Protein AF-A0A7Y2KKX3-F1 (afdb_monomer_lite)

Structure (mmCIF, N/CA/C/O backbone):
data_AF-A0A7Y2KKX3-F1
#
_entry.id   AF-A0A7Y2KKX3-F1
#
loop_
_atom_site.group_PDB
_atom_site.id
_atom_site.type_symbol
_atom_site.label_atom_id
_atom_site.label_alt_id
_atom_site.label_comp_id
_atom_site.label_asym_id
_atom_site.label_entity_id
_atom_site.label_seq_id
_atom_site.pdbx_PDB_ins_code
_atom_site.Cartn_x
_atom_site.Cartn_y
_atom_site.Cartn_z
_atom_site.occupancy
_atom_site.B_iso_or_equiv
_atom_site.auth_seq_id
_atom_site.auth_comp_id
_atom_site.auth_asym_id
_atom_site.auth_atom_id
_atom_site.pdbx_PDB_model_num
ATOM 1 N N . SER A 1 1 ? 22.423 -9.903 -3.467 1.00 46.62 1 SER A N 1
ATOM 2 C CA . SER A 1 1 ? 21.037 -10.288 -3.796 1.00 46.62 1 SER A CA 1
ATOM 3 C C . SER A 1 1 ? 20.073 -9.201 -3.347 1.00 46.62 1 SER A C 1
ATOM 5 O O . SER A 1 1 ? 19.758 -9.127 -2.172 1.00 46.62 1 SER A O 1
ATOM 7 N N . GLN A 1 2 ? 19.696 -8.295 -4.255 1.00 47.97 2 GLN A N 1
ATOM 8 C CA . GLN A 1 2 ? 18.900 -7.079 -3.973 1.00 47.97 2 GLN A CA 1
ATOM 9 C C . GLN A 1 2 ? 17.586 -7.026 -4.777 1.00 47.97 2 GLN A C 1
ATOM 11 O O . GLN A 1 2 ? 16.737 -6.185 -4.519 1.00 47.97 2 GLN A O 1
ATOM 16 N N . VAL A 1 3 ? 17.380 -7.969 -5.701 1.00 53.16 3 VAL A N 1
ATOM 17 C CA . VAL A 1 3 ? 16.194 -8.032 -6.574 1.00 53.16 3 VAL A CA 1
ATOM 18 C C . VAL A 1 3 ? 14.956 -8.556 -5.829 1.00 53.16 3 VAL A C 1
ATOM 20 O O . VAL A 1 3 ? 13.843 -8.108 -6.081 1.00 53.16 3 VAL A O 1
ATOM 23 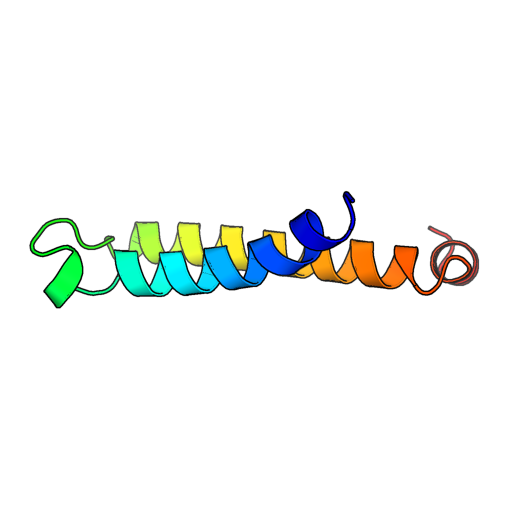N N . ALA A 1 4 ? 15.138 -9.455 -4.855 1.00 57.56 4 ALA A N 1
ATOM 24 C CA . ALA A 1 4 ? 14.026 -10.069 -4.125 1.00 57.56 4 ALA A CA 1
ATOM 25 C C . ALA A 1 4 ? 13.280 -9.086 -3.201 1.00 57.56 4 ALA A C 1
ATOM 27 O O . ALA A 1 4 ? 12.065 -9.190 -3.053 1.00 57.56 4 ALA A O 1
ATOM 28 N N . ASN A 1 5 ? 13.970 -8.097 -2.618 1.00 61.47 5 ASN A N 1
ATOM 29 C CA . ASN A 1 5 ? 13.341 -7.171 -1.669 1.00 61.47 5 ASN A CA 1
ATOM 30 C C . ASN A 1 5 ? 12.277 -6.281 -2.330 1.00 61.47 5 ASN A C 1
ATOM 32 O O . ASN A 1 5 ? 11.260 -6.002 -1.710 1.00 61.47 5 ASN A O 1
ATOM 36 N N . GLY A 1 6 ? 12.458 -5.875 -3.591 1.00 66.38 6 GLY A N 1
ATOM 37 C CA . GLY A 1 6 ? 11.494 -5.005 -4.276 1.00 66.38 6 GLY A CA 1
ATOM 38 C C . GLY A 1 6 ? 10.157 -5.682 -4.601 1.00 66.38 6 GLY A C 1
ATOM 39 O O . GLY A 1 6 ? 9.116 -5.039 -4.521 1.00 66.38 6 GLY A O 1
ATOM 40 N N . ILE A 1 7 ? 10.171 -6.979 -4.929 1.00 73.62 7 ILE A N 1
ATOM 41 C CA . ILE A 1 7 ? 8.977 -7.730 -5.368 1.00 73.62 7 ILE A CA 1
ATOM 42 C C . ILE A 1 7 ? 8.180 -8.296 -4.185 1.00 73.62 7 ILE A C 1
ATOM 44 O O . ILE A 1 7 ? 6.964 -8.454 -4.278 1.00 73.62 7 ILE A O 1
ATOM 48 N N . LEU A 1 8 ? 8.842 -8.594 -3.063 1.00 81.31 8 LEU A N 1
ATOM 49 C CA . LEU A 1 8 ? 8.185 -9.177 -1.889 1.00 81.31 8 LEU A CA 1
ATOM 50 C C . LEU A 1 8 ? 7.411 -8.142 -1.062 1.00 81.31 8 LEU A C 1
ATOM 52 O O . LEU A 1 8 ? 6.400 -8.484 -0.450 1.00 81.31 8 LEU A O 1
ATOM 56 N N . LEU A 1 9 ? 7.849 -6.878 -1.061 1.00 83.19 9 LEU A N 1
ATOM 57 C CA . LEU A 1 9 ? 7.222 -5.807 -0.278 1.00 83.19 9 LEU A CA 1
ATOM 58 C C . LEU A 1 9 ? 5.719 -5.626 -0.563 1.00 83.19 9 LEU A C 1
ATOM 60 O O . LEU A 1 9 ? 4.957 -5.614 0.401 1.00 83.19 9 LEU A O 1
ATOM 64 N N . PRO A 1 10 ? 5.243 -5.554 -1.822 1.00 79.75 10 PRO A N 1
ATOM 65 C CA . PRO A 1 10 ? 3.814 -5.459 -2.117 1.00 79.75 10 PRO A CA 1
ATOM 66 C C . PRO A 1 10 ? 2.990 -6.590 -1.496 1.00 79.75 10 PRO A C 1
ATOM 68 O O . PRO A 1 10 ? 1.930 -6.353 -0.920 1.00 79.75 10 PRO A O 1
ATOM 71 N N . PHE A 1 11 ? 3.500 -7.820 -1.571 1.00 85.06 11 PHE A N 1
ATOM 72 C CA . PHE A 1 11 ? 2.823 -8.990 -1.026 1.00 85.06 11 PHE A CA 1
ATOM 73 C C . PHE A 1 11 ? 2.731 -8.924 0.502 1.00 85.06 11 PHE A C 1
ATOM 75 O O . PHE A 1 11 ? 1.660 -9.137 1.074 1.00 85.06 11 PHE A O 1
ATOM 82 N N . VAL A 1 12 ? 3.836 -8.556 1.158 1.00 89.62 12 VAL A N 1
ATOM 83 C CA . VAL A 1 12 ? 3.886 -8.372 2.613 1.00 89.62 12 VAL A CA 1
ATOM 84 C C . VAL A 1 12 ? 2.950 -7.248 3.056 1.00 89.62 12 VAL A C 1
ATOM 86 O O . VAL A 1 12 ? 2.225 -7.422 4.030 1.00 89.62 12 VAL A O 1
ATOM 89 N N . LEU A 1 13 ? 2.906 -6.125 2.334 1.00 89.50 13 LEU A N 1
ATOM 90 C CA . LEU A 1 13 ? 2.035 -4.991 2.654 1.00 89.50 13 LEU A CA 1
ATOM 91 C C . LEU A 1 13 ? 0.550 -5.359 2.582 1.00 89.50 13 LEU A C 1
ATOM 93 O O . LEU A 1 13 ? -0.211 -4.991 3.475 1.00 89.50 13 LEU A O 1
ATOM 97 N N . VAL A 1 14 ? 0.141 -6.123 1.565 1.00 89.12 14 VAL A N 1
ATOM 98 C CA . VAL A 1 14 ? -1.239 -6.623 1.455 1.00 89.12 14 VAL A CA 1
ATOM 99 C C . VAL A 1 14 ? -1.566 -7.578 2.604 1.00 89.12 14 VAL A C 1
ATOM 101 O O . VAL A 1 14 ? -2.632 -7.466 3.212 1.00 89.12 14 VAL A O 1
ATOM 104 N N . PHE A 1 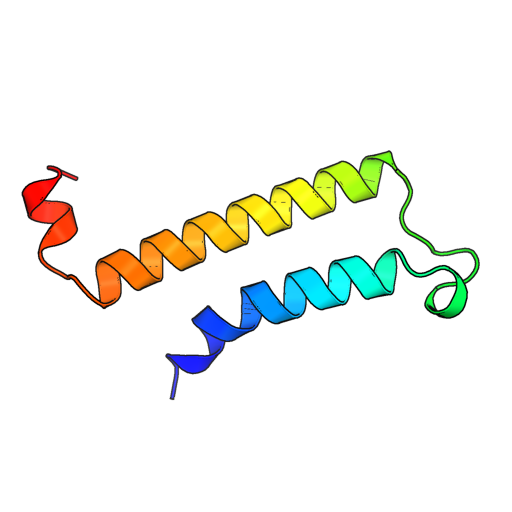15 ? -0.653 -8.490 2.947 1.00 91.69 15 PHE A N 1
ATOM 105 C CA . PHE A 1 15 ? -0.845 -9.393 4.084 1.00 91.69 15 PHE A CA 1
ATOM 106 C C . PHE A 1 15 ? -0.934 -8.644 5.412 1.00 91.69 15 PHE A C 1
ATOM 108 O O . PHE A 1 15 ? -1.843 -8.908 6.196 1.00 91.69 15 PHE A O 1
ATOM 115 N N . MET A 1 16 ? -0.050 -7.674 5.643 1.00 91.44 16 MET A N 1
ATOM 116 C CA . MET A 1 16 ? -0.096 -6.828 6.832 1.00 91.44 16 MET A CA 1
ATOM 117 C C . MET A 1 16 ? -1.413 -6.061 6.914 1.00 91.44 16 MET A C 1
ATOM 119 O O . MET A 1 16 ? -2.033 -6.073 7.970 1.00 91.44 16 MET A O 1
ATOM 123 N N . LEU A 1 17 ? -1.895 -5.479 5.810 1.00 90.69 17 LEU A N 1
ATOM 124 C CA . LEU A 1 17 ? -3.208 -4.824 5.756 1.00 90.69 17 LEU A CA 1
ATOM 125 C C . LEU A 1 17 ? -4.348 -5.759 6.182 1.00 90.69 17 LEU A C 1
ATOM 127 O O . LEU A 1 17 ? -5.246 -5.340 6.911 1.00 90.69 17 LEU A O 1
ATOM 131 N N . LYS A 1 18 ? -4.310 -7.028 5.753 1.00 89.44 18 LYS A N 1
ATOM 132 C CA . LYS A 1 18 ? -5.296 -8.028 6.185 1.00 89.44 18 LYS A CA 1
ATOM 133 C C . LYS A 1 18 ? -5.175 -8.333 7.678 1.00 89.44 18 LYS A C 1
ATOM 135 O O . LYS A 1 18 ? -6.200 -8.349 8.344 1.00 89.44 18 LYS A O 1
ATOM 140 N N . LEU A 1 19 ? -3.958 -8.520 8.196 1.00 90.88 19 LEU A N 1
ATOM 141 C CA . LEU A 1 19 ? -3.714 -8.818 9.613 1.00 90.88 19 LEU A CA 1
ATOM 142 C C . LEU A 1 19 ? -4.141 -7.666 10.530 1.00 90.88 19 LEU A C 1
ATOM 144 O O . LEU A 1 19 ? -4.806 -7.899 11.531 1.00 90.88 19 LEU A O 1
ATOM 148 N N . ILE A 1 20 ? -3.813 -6.417 10.182 1.00 88.69 20 ILE A N 1
ATOM 149 C CA . ILE A 1 20 ? -4.183 -5.258 11.011 1.00 88.69 20 ILE A CA 1
ATOM 150 C C . ILE A 1 20 ? -5.690 -4.954 10.993 1.00 88.69 20 ILE A C 1
ATOM 152 O O . ILE A 1 20 ? -6.194 -4.226 11.848 1.00 88.69 20 ILE A O 1
ATOM 156 N N . ASN A 1 21 ? -6.408 -5.477 9.998 1.00 88.56 21 ASN A N 1
ATOM 157 C CA . ASN A 1 21 ? -7.859 -5.368 9.894 1.00 88.56 21 ASN A CA 1
ATOM 158 C C . ASN A 1 21 ? -8.581 -6.600 10.474 1.00 88.56 21 ASN A C 1
ATOM 160 O O . ASN A 1 21 ? -9.811 -6.613 10.534 1.00 88.56 21 ASN A O 1
ATOM 164 N N . ASP A 1 22 ? -7.840 -7.629 10.890 1.00 89.88 22 ASP A N 1
ATOM 165 C CA . ASP A 1 22 ? -8.383 -8.837 11.498 1.00 89.88 22 ASP A CA 1
ATOM 166 C C . ASP A 1 22 ? -8.629 -8.612 12.995 1.00 89.88 22 ASP A C 1
ATOM 168 O O . ASP A 1 22 ? -7.707 -8.372 13.777 1.00 89.88 22 ASP A O 1
ATOM 172 N N . ARG A 1 23 ? -9.900 -8.683 13.400 1.00 87.38 23 ARG A N 1
ATOM 173 C CA . ARG A 1 23 ? -10.322 -8.468 14.787 1.00 87.38 23 ARG A CA 1
ATOM 174 C C . ARG A 1 23 ? -9.997 -9.640 15.703 1.00 87.38 23 ARG A C 1
ATOM 176 O O . ARG A 1 23 ? -9.845 -9.424 16.901 1.00 87.38 23 ARG A O 1
ATOM 183 N N . GLU A 1 24 ? -9.872 -10.845 15.162 1.00 89.88 24 GLU A N 1
ATOM 184 C CA . GLU A 1 24 ? -9.468 -12.024 15.928 1.00 89.88 24 GLU A CA 1
ATOM 185 C C . GLU A 1 24 ? -7.992 -11.919 16.340 1.00 89.88 24 GLU A C 1
ATOM 187 O O . GLU A 1 24 ? -7.621 -12.316 17.442 1.00 89.88 24 GLU A O 1
ATOM 192 N N . LEU A 1 25 ? -7.174 -11.289 15.490 1.00 90.62 25 LEU A N 1
ATOM 193 C CA . LEU A 1 25 ? -5.742 -11.076 15.710 1.00 90.62 25 LEU A CA 1
ATOM 194 C C . LEU A 1 25 ? -5.419 -9.784 16.482 1.00 90.62 25 LEU A C 1
ATOM 196 O O . LEU A 1 25 ? -4.584 -9.808 17.383 1.00 90.62 25 LEU A O 1
ATOM 200 N N . MET A 1 26 ? -6.057 -8.658 16.138 1.00 90.69 26 MET A N 1
ATOM 201 C CA . MET A 1 26 ? -5.776 -7.335 16.732 1.00 90.69 26 MET A CA 1
ATOM 202 C C . MET A 1 26 ? -6.668 -6.974 17.930 1.00 90.69 26 MET A C 1
ATOM 204 O O . MET A 1 26 ? -6.382 -6.004 18.639 1.00 90.69 26 MET A O 1
ATOM 208 N N . GLY A 1 27 ? -7.766 -7.700 18.163 1.00 88.06 27 GLY A N 1
ATOM 209 C CA . GLY A 1 27 ? -8.721 -7.386 19.226 1.00 88.06 27 GLY A CA 1
ATOM 210 C C . GLY A 1 27 ? -9.336 -5.989 19.071 1.00 88.06 27 GLY A C 1
ATOM 211 O O . GLY A 1 27 ? -9.969 -5.672 18.062 1.00 88.06 27 GLY A O 1
ATOM 212 N N . GLU A 1 28 ? -9.164 -5.132 20.079 1.00 86.62 28 GLU A N 1
ATOM 213 C CA . GLU A 1 28 ? -9.683 -3.754 20.068 1.00 86.62 28 GLU A CA 1
ATOM 214 C C . GLU A 1 28 ? -8.839 -2.785 19.224 1.00 86.62 28 GLU A C 1
ATOM 216 O O . GLU A 1 28 ? -9.334 -1.726 18.840 1.00 86.62 28 GLU A O 1
ATOM 221 N N . TYR A 1 29 ? -7.607 -3.161 18.866 1.00 85.88 29 TYR A N 1
ATOM 222 C CA . TYR A 1 29 ? -6.667 -2.324 18.111 1.00 85.88 29 TYR A CA 1
ATOM 223 C C . TYR A 1 29 ? -6.810 -2.459 16.590 1.00 85.88 29 TYR A C 1
ATOM 225 O O . TYR A 1 29 ? -5.892 -2.130 15.838 1.00 85.88 29 TYR A O 1
ATOM 233 N N . VAL A 1 30 ? -7.963 -2.941 16.119 1.00 87.12 30 VAL A N 1
ATOM 234 C CA . VAL A 1 30 ? -8.259 -2.986 14.686 1.00 87.12 30 VAL A CA 1
ATOM 235 C C . VAL A 1 30 ? -8.266 -1.596 14.080 1.00 87.12 30 VAL A C 1
ATOM 237 O O . VAL A 1 30 ? -8.719 -0.612 14.671 1.00 87.12 30 VAL A O 1
ATOM 240 N N . ASN A 1 31 ? -7.801 -1.536 12.842 1.00 85.25 31 ASN A N 1
ATOM 241 C CA . ASN A 1 31 ?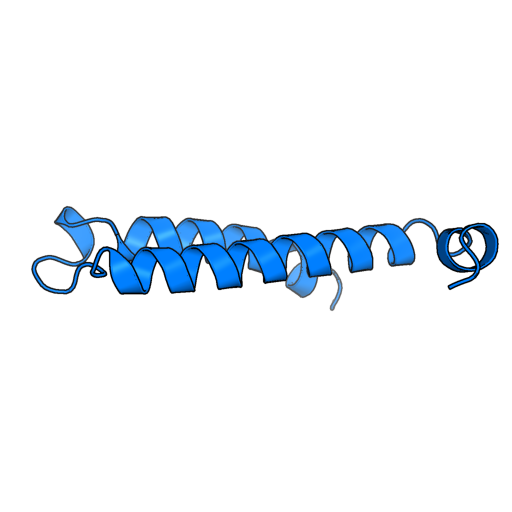 -7.723 -0.286 12.126 1.00 85.25 31 ASN A CA 1
ATOM 242 C C . ASN A 1 31 ? -9.116 0.337 11.904 1.00 85.25 31 ASN A C 1
ATOM 244 O O . ASN A 1 31 ? -10.059 -0.328 11.468 1.00 85.25 31 ASN A O 1
ATOM 248 N N . SER A 1 32 ? -9.261 1.635 12.177 1.00 84.88 32 SER A N 1
ATOM 249 C CA . SER A 1 32 ? -10.530 2.335 11.937 1.00 84.88 32 SER A CA 1
ATOM 250 C C . SER A 1 32 ? -10.793 2.491 10.433 1.00 84.88 32 SER A C 1
ATOM 252 O O . SER A 1 32 ? -9.861 2.552 9.632 1.00 84.88 32 SER A O 1
ATOM 254 N N . LYS A 1 33 ? -12.063 2.605 10.013 1.00 84.38 33 LYS A N 1
ATOM 255 C CA . LYS A 1 33 ? -12.434 2.685 8.580 1.00 84.38 33 LYS A CA 1
ATOM 256 C C . LYS A 1 33 ? -11.708 3.806 7.819 1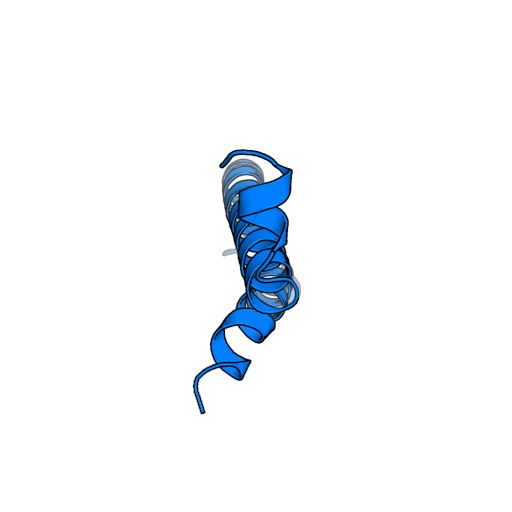.00 84.38 33 LYS A C 1
ATOM 258 O O . LYS A 1 33 ? -11.341 3.613 6.665 1.00 84.38 33 LYS A O 1
ATOM 263 N N . ALA A 1 34 ? -11.476 4.950 8.467 1.00 86.06 34 ALA A N 1
ATOM 264 C CA . ALA A 1 34 ? -10.749 6.075 7.877 1.00 86.06 34 ALA A CA 1
ATOM 265 C C . ALA A 1 34 ? -9.267 5.740 7.643 1.00 86.06 34 ALA A C 1
ATOM 267 O O . ALA A 1 34 ? -8.731 5.963 6.559 1.00 86.06 34 ALA A O 1
ATOM 268 N N . PHE A 1 35 ? -8.619 5.141 8.640 1.00 86.62 35 PHE A N 1
ATOM 269 C CA . PHE A 1 35 ? -7.210 4.772 8.563 1.00 86.62 35 PHE A CA 1
ATOM 270 C C . PHE A 1 35 ? -6.992 3.559 7.643 1.00 86.62 35 PHE A C 1
ATOM 272 O O . PHE A 1 35 ? -5.963 3.469 6.978 1.00 86.62 35 PHE A O 1
ATOM 279 N N . ASN A 1 36 ? -7.991 2.680 7.501 1.00 88.69 36 ASN A N 1
ATOM 280 C CA . ASN A 1 36 ? -7.994 1.629 6.485 1.00 88.69 36 ASN A CA 1
ATOM 281 C C . ASN A 1 36 ? -8.017 2.214 5.062 1.00 88.69 36 ASN A C 1
ATOM 283 O O . ASN A 1 36 ? -7.296 1.727 4.198 1.00 88.69 36 ASN A O 1
ATOM 287 N N . GLY A 1 37 ? -8.775 3.291 4.823 1.00 90.25 37 GLY A N 1
ATOM 288 C CA . GLY A 1 37 ? -8.773 3.993 3.534 1.00 90.25 37 GLY A CA 1
ATOM 289 C C . GLY A 1 37 ? -7.407 4.592 3.183 1.00 90.25 37 GLY A C 1
ATOM 290 O O . GLY A 1 37 ? -6.922 4.423 2.062 1.00 90.25 37 GLY A O 1
ATOM 291 N N . ILE A 1 38 ? -6.749 5.230 4.157 1.00 93.00 38 ILE A N 1
ATOM 292 C CA . ILE A 1 38 ? -5.390 5.766 3.982 1.00 93.00 38 ILE A CA 1
ATOM 293 C C . ILE A 1 38 ? -4.413 4.625 3.688 1.00 93.00 38 ILE A C 1
ATOM 295 O O . ILE A 1 38 ? -3.711 4.672 2.681 1.00 93.00 38 ILE A O 1
ATOM 299 N N . ALA A 1 39 ? -4.417 3.576 4.512 1.00 89.56 39 ALA A N 1
ATOM 300 C CA . ALA A 1 39 ? -3.501 2.450 4.375 1.00 89.56 39 ALA A CA 1
ATOM 301 C C . ALA A 1 39 ? -3.678 1.713 3.035 1.00 89.56 39 ALA A C 1
ATOM 303 O O . ALA A 1 39 ? -2.689 1.421 2.364 1.00 89.56 39 ALA A O 1
ATOM 304 N N . TRP A 1 40 ? -4.918 1.488 2.588 1.00 90.50 40 TRP A N 1
ATOM 305 C CA . TRP A 1 40 ? -5.193 0.938 1.256 1.00 90.50 40 TRP A CA 1
ATOM 306 C C . TRP A 1 40 ? -4.665 1.827 0.136 1.00 90.50 40 TRP A C 1
ATOM 308 O O . TRP A 1 40 ? -4.079 1.316 -0.816 1.00 90.50 40 TRP A O 1
ATOM 318 N N . THR A 1 41 ? -4.827 3.146 0.260 1.00 94.50 41 THR A N 1
ATOM 319 C CA . THR A 1 41 ? -4.311 4.100 -0.729 1.00 94.50 41 THR A CA 1
ATOM 320 C C . THR A 1 41 ? -2.788 4.028 -0.800 1.00 94.50 41 THR A C 1
ATOM 322 O O . THR A 1 41 ? -2.228 3.919 -1.889 1.00 94.50 41 THR A O 1
ATOM 325 N N . THR A 1 42 ? -2.102 4.015 0.346 1.00 91.38 42 THR A N 1
ATOM 326 C CA . THR A 1 42 ? -0.637 3.912 0.391 1.00 91.38 42 THR A CA 1
ATOM 327 C C . THR A 1 42 ? -0.150 2.596 -0.213 1.00 91.38 42 THR A C 1
ATOM 329 O O . THR A 1 42 ? 0.788 2.598 -1.008 1.00 91.38 42 THR A O 1
ATOM 332 N N . VAL A 1 43 ? -0.805 1.475 0.104 1.00 91.44 43 VAL A N 1
ATOM 333 C CA . VAL A 1 43 ? -0.447 0.165 -0.459 1.00 91.44 43 VAL A CA 1
ATOM 334 C C 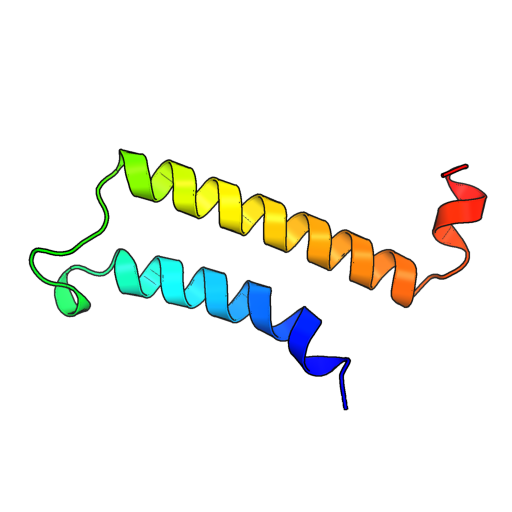. VAL A 1 43 ? -0.705 0.110 -1.964 1.00 91.44 43 VAL A C 1
ATOM 336 O O . VAL A 1 43 ? 0.148 -0.388 -2.695 1.00 91.44 43 VAL A O 1
ATOM 339 N N . ALA A 1 44 ? -1.810 0.677 -2.450 1.00 92.56 44 ALA A N 1
ATOM 340 C CA . ALA A 1 44 ? -2.088 0.769 -3.881 1.00 92.56 44 ALA A CA 1
ATOM 341 C C . ALA A 1 44 ? -1.012 1.580 -4.621 1.00 92.56 44 ALA A C 1
ATOM 343 O O . ALA A 1 44 ? -0.493 1.119 -5.637 1.00 92.56 44 ALA A O 1
ATOM 344 N N . VAL A 1 45 ? -0.617 2.741 -4.085 1.00 94.94 45 VAL A N 1
ATOM 345 C CA . VAL A 1 45 ? 0.472 3.559 -4.650 1.00 94.94 45 VAL A CA 1
ATOM 346 C C . VAL A 1 45 ? 1.780 2.771 -4.687 1.00 94.94 45 VAL A C 1
ATOM 348 O O . VAL A 1 45 ? 2.434 2.723 -5.727 1.00 94.94 45 VAL A O 1
ATOM 351 N N . MET A 1 46 ? 2.139 2.099 -3.591 1.00 90.81 46 MET A N 1
ATOM 352 C CA . MET A 1 46 ? 3.350 1.276 -3.531 1.00 90.81 46 MET A CA 1
ATOM 353 C C . MET A 1 46 ? 3.335 0.154 -4.576 1.00 90.81 46 MET A C 1
ATOM 355 O O . MET A 1 46 ? 4.325 -0.020 -5.281 1.00 90.81 46 MET A O 1
ATOM 359 N N . ILE A 1 47 ? 2.213 -0.560 -4.735 1.00 89.25 47 ILE A N 1
ATOM 360 C CA . ILE A 1 47 ? 2.057 -1.609 -5.757 1.00 89.25 47 ILE A CA 1
ATOM 361 C C . ILE A 1 47 ? 2.279 -1.035 -7.160 1.00 89.25 47 ILE A C 1
ATOM 363 O O . ILE A 1 47 ? 3.042 -1.609 -7.937 1.00 89.25 47 ILE A O 1
ATOM 367 N N . VAL A 1 48 ? 1.647 0.098 -7.481 1.00 92.62 48 VAL A N 1
ATOM 368 C CA . VAL A 1 48 ? 1.787 0.746 -8.795 1.00 92.62 48 VAL A CA 1
ATOM 369 C C . VAL A 1 48 ? 3.242 1.120 -9.060 1.00 92.62 48 VAL A C 1
ATOM 371 O O . VAL A 1 48 ? 3.778 0.771 -10.111 1.00 92.62 48 VAL A O 1
ATOM 374 N N . LEU A 1 49 ? 3.908 1.765 -8.101 1.00 89.81 49 LEU A N 1
ATOM 375 C CA . LEU A 1 49 ? 5.316 2.140 -8.233 1.00 89.81 49 LEU A CA 1
ATOM 376 C C . LEU A 1 49 ? 6.221 0.914 -8.414 1.00 89.81 49 LEU A C 1
ATOM 378 O O . LEU A 1 49 ? 7.121 0.941 -9.253 1.00 89.81 49 LEU A O 1
ATOM 382 N N . THR A 1 50 ? 5.969 -0.179 -7.689 1.00 87.06 50 THR A N 1
ATOM 383 C CA . THR A 1 50 ? 6.721 -1.428 -7.863 1.00 87.06 50 THR A CA 1
ATOM 384 C C . THR A 1 50 ? 6.500 -2.032 -9.248 1.00 87.06 50 THR A C 1
ATOM 386 O O . THR A 1 50 ? 7.469 -2.453 -9.877 1.00 87.06 50 THR A O 1
ATOM 389 N N . ILE A 1 51 ? 5.266 -2.051 -9.759 1.00 87.69 51 ILE A N 1
ATOM 390 C CA . ILE A 1 51 ? 4.971 -2.565 -11.106 1.00 87.69 51 ILE A CA 1
ATOM 391 C C . ILE A 1 51 ? 5.671 -1.719 -12.170 1.00 87.69 51 ILE A C 1
ATOM 393 O O . ILE A 1 51 ? 6.282 -2.280 -13.081 1.00 87.69 51 ILE A O 1
ATOM 397 N N . LEU A 1 52 ? 5.627 -0.389 -12.048 1.00 88.56 52 LEU A N 1
ATOM 398 C CA . LEU A 1 52 ? 6.335 0.515 -12.955 1.00 88.56 52 LEU A CA 1
ATOM 399 C C . LEU A 1 52 ? 7.839 0.234 -12.943 1.00 88.56 52 LEU A C 1
ATOM 401 O O . LEU A 1 52 ? 8.436 0.040 -14.001 1.00 88.56 52 LEU A O 1
ATOM 405 N N . LEU A 1 53 ? 8.434 0.128 -11.753 1.00 85.44 53 LEU A N 1
ATOM 406 C CA . LEU A 1 53 ? 9.853 -0.177 -11.598 1.00 85.44 53 LEU A CA 1
ATOM 407 C C . LEU A 1 53 ? 10.218 -1.523 -12.238 1.00 85.44 53 LEU A C 1
ATOM 409 O O . LEU A 1 53 ? 11.186 -1.603 -12.992 1.00 85.44 53 LEU A O 1
ATOM 413 N N . VAL A 1 54 ? 9.445 -2.576 -11.965 1.00 85.62 54 VAL A N 1
ATOM 414 C CA . VAL A 1 54 ? 9.665 -3.915 -12.535 1.00 85.62 54 VAL A CA 1
ATOM 415 C C . VAL A 1 54 ? 9.537 -3.885 -14.057 1.00 85.62 54 VAL A C 1
ATOM 417 O O . VAL A 1 54 ? 10.371 -4.462 -14.749 1.00 85.62 54 VAL A O 1
ATOM 420 N N . THR A 1 55 ? 8.548 -3.166 -14.585 1.00 84.88 55 THR A N 1
ATOM 421 C CA . THR A 1 55 ? 8.326 -3.029 -16.030 1.00 84.88 55 THR A CA 1
ATOM 422 C C . THR A 1 55 ? 9.516 -2.352 -16.710 1.00 84.88 55 THR A C 1
ATOM 424 O O . THR A 1 55 ? 10.033 -2.881 -17.691 1.00 84.88 55 THR A O 1
ATOM 427 N N . VAL A 1 56 ? 10.015 -1.245 -16.150 1.00 86.38 56 VAL A N 1
ATOM 428 C CA . VAL A 1 56 ? 11.217 -0.553 -16.653 1.00 86.38 56 VAL A CA 1
ATOM 429 C C . VAL A 1 56 ? 12.468 -1.428 -16.525 1.00 86.38 56 VAL A C 1
ATOM 431 O O . VAL A 1 56 ? 13.302 -1.451 -17.425 1.00 86.38 56 VAL A O 1
ATOM 434 N N . THR A 1 57 ? 12.591 -2.182 -15.431 1.00 84.12 57 THR A N 1
ATOM 435 C CA . THR A 1 57 ? 13.750 -3.054 -15.185 1.00 84.12 57 THR A CA 1
ATOM 436 C C . THR A 1 57 ? 13.804 -4.227 -16.167 1.00 84.12 57 THR A C 1
ATOM 438 O O . THR A 1 57 ? 14.884 -4.589 -16.628 1.00 84.12 57 THR A O 1
ATOM 441 N N . ILE A 1 58 ? 12.656 -4.831 -16.493 1.00 86.25 58 ILE A N 1
ATOM 442 C CA . ILE A 1 58 ? 12.573 -5.964 -17.430 1.00 86.25 58 ILE A CA 1
ATOM 443 C C . ILE A 1 58 ? 12.669 -5.489 -18.886 1.00 86.25 58 ILE A C 1
ATOM 445 O O . ILE A 1 58 ? 13.272 -6.169 -19.716 1.00 86.25 58 ILE A O 1
ATOM 449 N N . PHE A 1 59 ? 12.110 -4.320 -19.199 1.00 86.56 59 PHE A N 1
ATOM 450 C CA . PHE A 1 59 ? 12.078 -3.757 -20.547 1.00 86.56 59 PHE A CA 1
ATOM 451 C C . PHE A 1 59 ? 12.777 -2.389 -20.577 1.00 86.56 59 PHE A C 1
ATOM 453 O O . PHE A 1 59 ? 12.113 -1.352 -20.623 1.00 86.56 59 PHE A O 1
ATOM 460 N N . PRO A 1 60 ? 14.119 -2.348 -20.618 1.00 77.94 60 PRO A N 1
ATOM 461 C CA . PRO A 1 60 ? 14.876 -1.096 -20.534 1.00 77.94 60 PRO A CA 1
ATOM 462 C C . PRO A 1 60 ? 14.626 -0.120 -21.702 1.00 77.94 60 PRO A C 1
ATOM 464 O O . PRO A 1 60 ? 14.965 1.052 -21.593 1.00 77.94 60 PRO A O 1
ATOM 467 N N . GLY A 1 61 ? 14.020 -0.569 -22.811 1.00 78.69 61 GLY A N 1
ATOM 468 C CA . GLY A 1 61 ? 13.641 0.279 -23.951 1.00 78.69 61 GLY A CA 1
ATOM 469 C C . GLY A 1 61 ? 12.275 0.972 -23.831 1.00 78.69 61 GLY A C 1
ATOM 470 O O . GLY A 1 61 ? 11.974 1.845 -24.641 1.00 78.69 61 GLY A O 1
ATOM 471 N N . LEU A 1 62 ? 11.448 0.618 -22.838 1.00 78.56 62 LEU A N 1
ATOM 472 C CA . LEU A 1 62 ? 10.115 1.211 -22.643 1.00 78.56 62 LEU A CA 1
ATOM 473 C C . LEU A 1 62 ? 10.136 2.733 -22.407 1.00 78.56 62 LEU A C 1
ATOM 475 O O . LEU A 1 62 ? 9.337 3.414 -23.048 1.00 78.56 62 LEU A O 1
ATOM 479 N N . PRO A 1 63 ? 11.031 3.292 -21.562 1.00 77.06 63 PRO A N 1
ATOM 480 C CA . PRO A 1 63 ? 11.095 4.740 -21.343 1.00 77.06 63 PRO A CA 1
ATOM 481 C C . PRO A 1 63 ? 11.365 5.522 -22.636 1.00 77.06 63 PRO A C 1
ATOM 483 O O . PRO A 1 63 ? 10.642 6.458 -22.966 1.00 77.06 63 PRO A O 1
ATOM 486 N N . GLY A 1 64 ? 12.311 5.043 -23.453 1.00 74.44 64 GLY A N 1
ATOM 487 C CA . GLY A 1 64 ? 12.653 5.668 -24.734 1.00 74.44 64 GLY A CA 1
ATOM 488 C C . GLY A 1 64 ? 11.535 5.614 -25.782 1.00 74.44 64 GLY A C 1
ATOM 489 O O . GLY A 1 64 ? 11.430 6.523 -26.599 1.00 74.44 64 GLY A O 1
ATOM 490 N N . ILE A 1 65 ? 10.676 4.589 -25.753 1.00 75.50 65 ILE A N 1
ATOM 491 C CA . ILE A 1 65 ? 9.507 4.4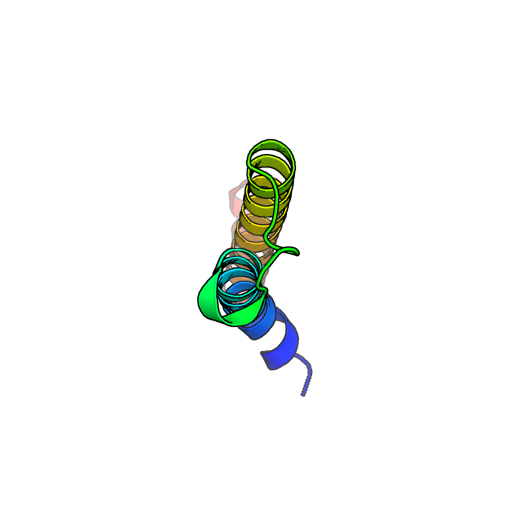77 -26.648 1.00 75.50 65 ILE A CA 1
ATOM 492 C C . ILE A 1 65 ? 8.369 5.397 -26.188 1.00 75.50 65 ILE A C 1
ATOM 494 O O . ILE A 1 65 ? 7.655 5.960 -27.015 1.00 75.50 65 ILE A O 1
ATOM 498 N N . LEU A 1 66 ? 8.194 5.546 -24.874 1.00 79.25 66 LEU A N 1
ATOM 499 C CA . LEU A 1 66 ? 7.158 6.390 -24.276 1.00 79.25 66 LEU A CA 1
ATOM 500 C C . LEU A 1 66 ? 7.560 7.873 -24.185 1.00 79.25 66 LEU A C 1
ATOM 502 O O . LEU A 1 66 ? 6.708 8.703 -23.878 1.00 79.25 66 LEU A O 1
ATOM 506 N N . GLY A 1 67 ? 8.820 8.211 -24.479 1.00 72.38 67 GLY A N 1
ATOM 507 C CA . GLY A 1 67 ? 9.328 9.584 -24.440 1.00 72.38 67 GLY A CA 1
ATOM 508 C C . GLY A 1 67 ? 9.444 10.163 -23.026 1.00 72.38 67 GLY A C 1
ATOM 509 O O . GLY A 1 67 ? 9.364 11.382 -22.873 1.00 72.38 67 GLY A O 1
ATOM 510 N N . ILE A 1 68 ? 9.600 9.298 -22.017 1.00 71.50 68 ILE A N 1
ATOM 511 C CA . ILE A 1 68 ? 9.823 9.648 -20.602 1.00 71.50 68 ILE A CA 1
ATOM 512 C C . ILE A 1 68 ? 11.259 9.365 -20.168 1.00 71.50 68 ILE A C 1
ATOM 514 O O . ILE A 1 68 ? 11.870 8.408 -20.699 1.00 71.50 68 ILE A O 1
#

pLDDT: mean 83.62, std 10.41, range [46.62, 94.94]

Radius of gyration: 16.11 Å; chains: 1; bounding box: 34×22×47 Å

Secondary structure (DSSP, 8-state):
--HHHHHHHHHHHHHHHHHHT-HHHHGGGPPPHHHHHHHHHHHHHHHHHHHHHHHHHH-TTHHHHHT-

Sequence (68 aa):
SQVANGILLPFVLVFMLKLINDRELMGEYVNSKAFNGIAWTTVAVMIVLTILLVTVTIFPGLPGILGI

Foldseek 3Di:
DPVVVLVCVLVVLVVVLVQLQDCVNCPPSRDDPVVNVVSVVVSVVSVVVSVVVVCCVVPVCVCVVVVD